Protein AF-A0A517RAY8-F1 (afdb_monomer)

Secondary structure (DSSP, 8-state):
-HHHHHHHHHHHHHIIIIIHHHHHHHHHHHHHHTT--TTSHHHHHHHSSS--HHHHHHHHHHHHHHHHHHHH--

Mean predicted aligned error: 7.0 Å

Organism: NCBI:txid2527973

Solvent-accessible surface area (backbone atoms only — not comparable to full-atom values): 4332 Å² total; per-residue (Å²): 110,77,65,58,59,51,52,44,56,47,50,47,54,46,30,70,73,71,51,34,85,83,45,38,68,61,52,53,55,44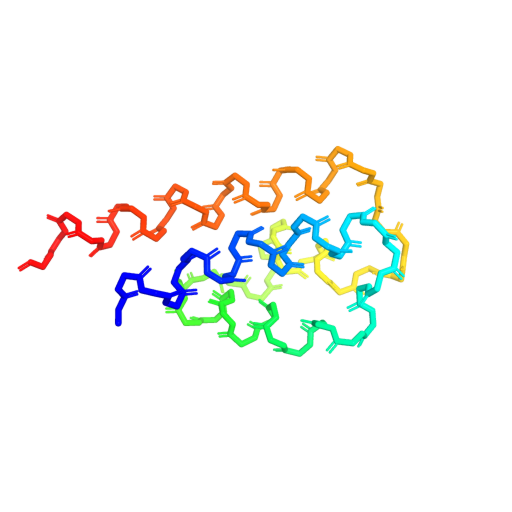,38,50,73,73,67,48,52,78,84,32,71,52,45,49,48,67,68,42,94,80,58,52,72,68,56,50,53,48,38,47,48,54,52,50,52,53,55,50,54,59,62,74,76,111

Foldseek 3Di:
DVVLLVVVLVLLVVVLVPPLVVCLVVQLVLCVVLVNDCPDLLVVQSPDPDHDSVSSVVNSVVSNVSVVVVVVVD

Radius of gyration: 11.46 Å; Cα contacts (8 Å, |Δi|>4): 51; chains: 1; bounding box: 23×27×30 Å

pLDDT: mean 73.96, std 9.7, range [44.59, 86.56]

Structure (mmCIF, N/CA/C/O backbone):
data_AF-A0A517RAY8-F1
#
_entry.id   AF-A0A517RAY8-F1
#
loop_
_atom_site.group_PDB
_atom_site.id
_atom_site.type_symbol
_atom_site.label_atom_id
_atom_site.label_alt_id
_atom_site.label_comp_id
_atom_site.label_asym_id
_atom_site.label_entity_id
_atom_site.label_seq_id
_atom_site.pdbx_PDB_ins_code
_atom_site.Cartn_x
_atom_site.Cartn_y
_atom_site.Cartn_z
_atom_site.occupancy
_atom_site.B_iso_or_equiv
_atom_site.auth_seq_id
_atom_site.auth_comp_id
_atom_site.auth_asym_id
_atom_site.auth_atom_id
_atom_site.pdbx_PDB_model_num
ATOM 1 N N . MET A 1 1 ? -8.643 -13.682 1.169 1.00 52.62 1 MET A N 1
ATOM 2 C CA . MET A 1 1 ? -7.870 -12.973 2.211 1.00 52.62 1 MET A CA 1
ATOM 3 C C . MET A 1 1 ? -6.357 -13.171 2.127 1.00 52.62 1 MET A C 1
ATOM 5 O O . MET A 1 1 ? -5.711 -12.234 1.691 1.00 52.62 1 MET A O 1
ATOM 9 N N . ASN A 1 2 ? -5.752 -14.332 2.432 1.00 56.53 2 ASN A N 1
ATOM 10 C CA . ASN A 1 2 ? -4.270 -14.450 2.428 1.00 56.53 2 ASN A CA 1
ATOM 11 C C . ASN A 1 2 ? -3.610 -14.266 1.041 1.00 56.53 2 ASN A C 1
ATOM 13 O O . ASN A 1 2 ? -2.525 -13.704 0.926 1.00 56.53 2 ASN A O 1
ATOM 17 N N . HIS A 1 3 ? -4.282 -14.714 -0.024 1.00 60.84 3 HIS A N 1
ATOM 18 C CA . HIS A 1 3 ? -3.766 -14.603 -1.391 1.00 60.84 3 HIS A CA 1
ATOM 19 C C . HIS A 1 3 ? -3.769 -13.148 -1.892 1.00 60.84 3 HIS A C 1
ATOM 21 O O . HIS A 1 3 ? -2.846 -12.746 -2.584 1.00 60.84 3 HIS A O 1
ATOM 27 N N . GLU A 1 4 ? -4.753 -12.336 -1.490 1.00 65.56 4 GLU A N 1
ATOM 28 C CA . GLU A 1 4 ? -4.903 -10.949 -1.954 1.00 65.56 4 GLU A CA 1
ATOM 29 C C . GLU A 1 4 ? -3.819 -10.032 -1.388 1.00 65.56 4 GLU A C 1
ATOM 31 O O . GLU A 1 4 ? -3.238 -9.261 -2.140 1.00 65.56 4 GLU A O 1
ATOM 36 N N . VAL A 1 5 ? -3.480 -10.158 -0.100 1.00 64.00 5 VAL A N 1
ATOM 37 C CA . VAL A 1 5 ? -2.397 -9.373 0.524 1.00 64.00 5 VAL A CA 1
ATOM 38 C C . VAL A 1 5 ? -1.033 -9.749 -0.065 1.00 64.00 5 VAL A C 1
ATOM 40 O O . VAL A 1 5 ? -0.207 -8.876 -0.332 1.00 64.00 5 VAL A O 1
ATOM 43 N N . TYR A 1 6 ? -0.804 -11.037 -0.334 1.00 65.81 6 TYR A N 1
ATOM 44 C CA . TYR A 1 6 ? 0.429 -11.504 -0.973 1.00 65.81 6 TYR A CA 1
ATOM 45 C C . TYR A 1 6 ? 0.570 -10.989 -2.403 1.00 65.81 6 TYR A C 1
ATOM 47 O O . TYR A 1 6 ? 1.591 -10.398 -2.749 1.00 65.81 6 TYR A O 1
ATOM 55 N N . GLN A 1 7 ? -0.475 -11.161 -3.212 1.00 69.00 7 GLN A N 1
ATOM 56 C CA . GLN A 1 7 ? -0.504 -10.717 -4.606 1.00 69.00 7 GLN A CA 1
ATOM 57 C C . GLN A 1 7 ? -0.312 -9.204 -4.724 1.00 69.00 7 GLN A C 1
ATOM 59 O O . GLN A 1 7 ? 0.204 -8.701 -5.712 1.00 69.00 7 GLN A O 1
ATOM 64 N N . LEU A 1 8 ? -0.650 -8.486 -3.665 1.00 65.88 8 LEU A N 1
ATOM 65 C CA . LEU A 1 8 ? -0.546 -7.051 -3.560 1.00 65.88 8 LEU A CA 1
ATOM 66 C C . LEU A 1 8 ? 0.846 -6.550 -3.146 1.00 65.88 8 LEU A C 1
ATOM 68 O O . LEU A 1 8 ? 1.330 -5.567 -3.708 1.00 65.88 8 LEU A O 1
ATOM 72 N N . VAL A 1 9 ? 1.534 -7.243 -2.234 1.00 65.06 9 VAL A N 1
ATOM 73 C CA . VAL A 1 9 ? 2.977 -7.023 -2.021 1.00 65.06 9 VAL A CA 1
ATOM 74 C C . VAL A 1 9 ? 3.733 -7.302 -3.322 1.00 65.06 9 VAL A C 1
ATOM 76 O O . VAL A 1 9 ? 4.631 -6.543 -3.689 1.00 65.06 9 VAL A O 1
ATOM 79 N N . THR A 1 10 ? 3.330 -8.337 -4.063 1.00 69.75 10 THR A N 1
ATOM 80 C CA . THR A 1 10 ? 3.884 -8.643 -5.386 1.00 69.75 10 THR A CA 1
ATOM 81 C C . THR A 1 10 ? 3.593 -7.533 -6.404 1.00 69.75 10 THR A C 1
ATOM 83 O O . THR A 1 10 ? 4.536 -7.052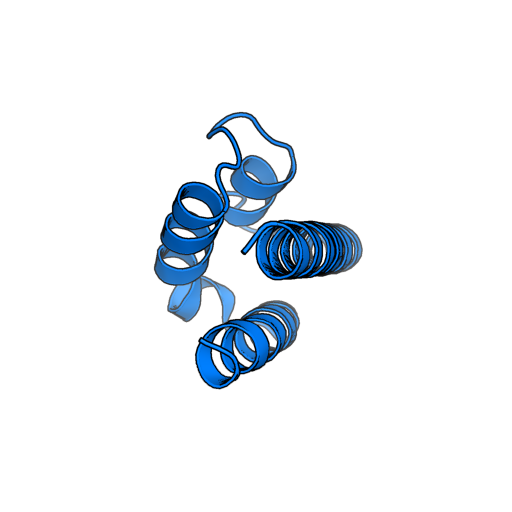 -7.029 1.00 69.75 10 THR A O 1
ATOM 86 N N . ASP A 1 11 ? 2.351 -7.046 -6.514 1.00 71.25 11 ASP A N 1
ATOM 87 C CA . ASP A 1 11 ? 1.975 -5.935 -7.408 1.00 71.25 11 ASP A CA 1
ATOM 88 C C . ASP A 1 11 ? 2.754 -4.641 -7.066 1.00 71.25 11 ASP A C 1
ATOM 90 O O . ASP A 1 11 ? 3.161 -3.896 -7.961 1.00 71.25 11 ASP A O 1
ATOM 94 N N . LEU A 1 12 ? 3.032 -4.377 -5.781 1.00 69.44 12 LEU A N 1
ATOM 95 C CA . LEU A 1 12 ? 3.851 -3.242 -5.319 1.00 69.44 12 LEU A CA 1
ATOM 96 C C . LEU A 1 12 ? 5.332 -3.381 -5.690 1.00 69.44 12 LEU A C 1
ATOM 98 O O . LEU A 1 12 ? 5.967 -2.402 -6.097 1.00 69.44 12 LEU A O 1
ATOM 102 N N . LEU A 1 13 ? 5.887 -4.589 -5.580 1.00 65.56 13 LEU A N 1
ATOM 103 C CA . LEU A 1 13 ? 7.248 -4.890 -6.023 1.00 65.56 13 LEU A CA 1
ATOM 104 C C . LEU A 1 13 ? 7.367 -4.799 -7.555 1.00 65.56 13 LEU A C 1
ATOM 106 O O . LEU A 1 13 ? 8.333 -4.218 -8.051 1.00 65.56 13 LEU A O 1
ATOM 110 N N . GLU A 1 14 ? 6.365 -5.267 -8.308 1.00 67.56 14 GLU A N 1
ATOM 111 C CA . GLU A 1 14 ? 6.303 -5.108 -9.769 1.00 67.56 14 GLU A CA 1
ATOM 112 C C . GLU A 1 14 ? 6.128 -3.643 -10.199 1.00 67.56 14 GLU A C 1
ATOM 114 O O . GLU A 1 14 ? 6.713 -3.204 -11.195 1.00 67.56 14 GLU A O 1
ATOM 119 N N . ALA A 1 15 ? 5.358 -2.850 -9.447 1.00 64.75 15 ALA A N 1
ATOM 120 C CA . ALA A 1 15 ? 5.237 -1.411 -9.664 1.00 64.75 15 ALA A CA 1
ATOM 121 C C . ALA A 1 15 ? 6.585 -0.690 -9.481 1.00 64.75 15 ALA A C 1
ATOM 123 O O . ALA A 1 15 ? 6.890 0.232 -10.240 1.00 64.75 15 ALA A O 1
ATOM 124 N N . CYS A 1 16 ? 7.412 -1.154 -8.538 1.00 60.22 16 CYS A N 1
ATOM 125 C CA . CYS A 1 16 ? 8.809 -0.742 -8.361 1.00 60.22 16 CYS A CA 1
ATOM 126 C C . CYS A 1 16 ? 9.675 -1.050 -9.602 1.00 60.22 16 CYS A C 1
ATOM 128 O O . CYS A 1 16 ? 10.611 -0.310 -9.89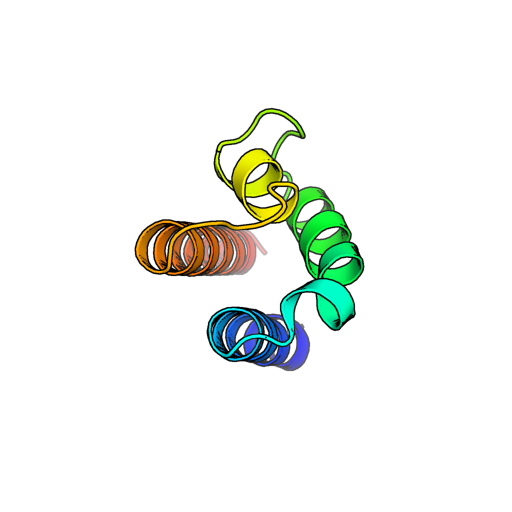7 1.00 60.22 16 CYS A O 1
ATOM 130 N N . GLY A 1 17 ? 9.334 -2.105 -10.352 1.00 62.06 17 GLY A N 1
ATOM 131 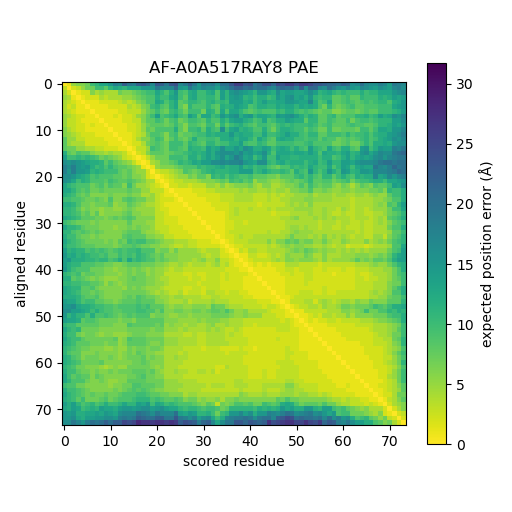C CA . GLY A 1 17 ? 9.976 -2.522 -11.605 1.00 62.06 17 GLY A CA 1
ATOM 132 C C . GLY A 1 17 ? 9.470 -1.823 -12.876 1.00 62.06 17 GLY A C 1
ATOM 133 O O . GLY A 1 17 ? 9.842 -2.228 -13.974 1.00 62.06 17 GLY A O 1
ATOM 134 N N . GLY A 1 18 ? 8.622 -0.790 -12.761 1.00 59.44 18 GLY A N 1
ATOM 135 C CA . GLY A 1 18 ? 8.246 0.085 -13.884 1.00 59.44 18 GLY A CA 1
ATOM 136 C C . GLY A 1 18 ? 6.836 -0.106 -14.457 1.00 59.44 18 GLY A C 1
ATOM 137 O O . GLY A 1 18 ? 6.429 0.660 -15.327 1.00 59.44 18 GLY A O 1
ATOM 138 N N . ARG A 1 19 ? 6.030 -1.057 -13.958 1.00 64.25 19 ARG A N 1
ATOM 139 C CA . ARG A 1 19 ?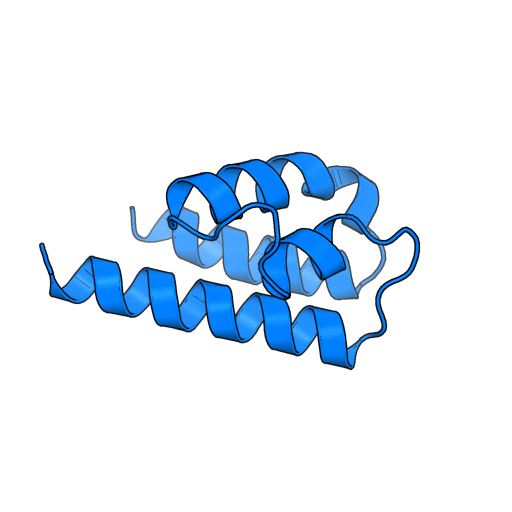 4.647 -1.284 -14.448 1.00 64.25 19 ARG A CA 1
ATOM 140 C C . ARG A 1 19 ? 3.564 -0.559 -13.643 1.00 64.25 19 ARG A C 1
ATOM 142 O O . ARG A 1 19 ? 2.397 -0.939 -13.677 1.00 64.25 19 ARG A O 1
ATOM 149 N N . ARG A 1 20 ? 3.918 0.514 -12.931 1.00 65.38 20 ARG A N 1
ATOM 150 C CA . ARG A 1 20 ? 3.029 1.161 -11.953 1.00 65.38 20 ARG A CA 1
ATOM 151 C C . ARG A 1 20 ? 1.709 1.680 -12.531 1.00 65.38 20 ARG A C 1
ATOM 153 O O . ARG A 1 20 ? 0.684 1.533 -11.878 1.00 65.38 20 ARG A O 1
ATOM 160 N N . ASN A 1 21 ? 1.694 2.239 -13.743 1.00 66.94 21 ASN A N 1
ATOM 161 C CA . ASN A 1 21 ? 0.453 2.750 -14.348 1.00 66.94 21 ASN A CA 1
ATOM 162 C C . ASN A 1 21 ? -0.620 1.665 -14.522 1.00 66.94 21 ASN A C 1
ATOM 164 O O . ASN A 1 21 ? -1.801 1.972 -14.447 1.00 66.94 21 ASN A O 1
ATOM 168 N N . LYS A 1 22 ? -0.213 0.402 -14.690 1.00 69.62 22 LYS A N 1
ATOM 169 C CA . LYS A 1 22 ? -1.127 -0.741 -14.786 1.00 69.62 22 LYS A CA 1
ATOM 170 C C . LYS A 1 22 ? -1.784 -1.082 -13.441 1.00 69.62 22 LYS A C 1
ATOM 172 O O . LYS A 1 22 ? -2.879 -1.630 -13.420 1.00 69.62 22 LYS A O 1
ATOM 177 N N . TYR A 1 23 ? -1.116 -0.767 -12.331 1.00 72.06 23 TYR A N 1
ATOM 178 C CA . TYR A 1 23 ? -1.522 -1.177 -10.984 1.00 72.06 23 TYR A CA 1
ATOM 179 C C . TYR A 1 23 ? -1.972 -0.007 -10.099 1.00 72.06 23 TYR A C 1
ATOM 181 O O . TYR A 1 23 ? -2.399 -0.227 -8.972 1.00 72.06 23 TYR A O 1
ATOM 189 N N . ARG A 1 24 ? -1.910 1.238 -10.587 1.00 73.81 24 ARG A N 1
ATOM 190 C CA . ARG A 1 24 ? -2.223 2.443 -9.805 1.00 73.81 24 ARG A CA 1
ATOM 191 C C . ARG A 1 24 ? -3.620 2.400 -9.180 1.00 73.81 24 ARG A C 1
ATOM 193 O O . ARG A 1 24 ? -3.730 2.664 -7.990 1.00 73.81 24 ARG A O 1
ATOM 200 N N . ASP A 1 25 ? -4.647 2.048 -9.948 1.00 77.19 25 ASP A N 1
ATOM 201 C CA . ASP A 1 25 ? -6.030 2.041 -9.447 1.00 77.19 25 ASP A CA 1
ATOM 202 C C . ASP A 1 25 ? -6.240 0.956 -8.382 1.00 77.19 25 ASP A C 1
ATOM 204 O O . ASP A 1 25 ? -6.925 1.176 -7.388 1.00 77.19 25 ASP A O 1
ATOM 208 N N . ARG A 1 26 ? -5.560 -0.191 -8.531 1.00 75.94 26 ARG A N 1
ATOM 209 C CA . ARG A 1 26 ? -5.531 -1.249 -7.509 1.00 75.94 26 ARG A CA 1
ATOM 210 C C . ARG A 1 26 ? -4.857 -0.786 -6.219 1.00 75.94 26 ARG A C 1
ATOM 212 O O . ARG A 1 26 ? -5.328 -1.125 -5.139 1.00 75.94 26 ARG A O 1
ATOM 219 N N . LEU A 1 27 ? -3.771 -0.018 -6.322 1.00 77.00 27 LEU A N 1
ATOM 220 C CA . LEU A 1 27 ? -3.079 0.533 -5.156 1.00 77.00 27 LEU A CA 1
ATOM 221 C C . LEU A 1 27 ? -3.924 1.580 -4.424 1.00 77.00 27 LEU A C 1
ATOM 223 O O . LEU A 1 27 ? -3.920 1.586 -3.196 1.00 77.00 27 LEU A O 1
ATOM 227 N N . ASP A 1 28 ? -4.643 2.440 -5.153 1.00 78.75 28 ASP A N 1
ATOM 228 C CA . ASP A 1 28 ? -5.520 3.458 -4.553 1.00 78.75 28 ASP A CA 1
ATOM 229 C C . ASP A 1 28 ? -6.712 2.788 -3.842 1.00 78.75 28 ASP A C 1
ATOM 231 O O . ASP A 1 28 ? -6.926 3.029 -2.656 1.00 78.75 28 ASP A O 1
ATOM 235 N N . LEU A 1 29 ? -7.394 1.844 -4.512 1.00 78.81 29 LEU A N 1
ATOM 236 C CA . LEU A 1 29 ? -8.499 1.067 -3.930 1.00 78.81 29 LEU A CA 1
ATOM 237 C C . LEU A 1 29 ? -8.071 0.299 -2.675 1.00 78.81 29 LEU A C 1
ATOM 239 O O . LEU A 1 29 ? -8.810 0.208 -1.693 1.00 78.81 29 LEU A O 1
ATOM 243 N N . LEU A 1 30 ? -6.869 -0.270 -2.685 1.00 76.06 30 LEU A N 1
ATOM 244 C CA . LEU A 1 30 ? -6.345 -0.943 -1.511 1.00 76.06 30 LEU A CA 1
ATOM 245 C C . LEU A 1 30 ? -6.039 0.045 -0.385 1.00 76.06 30 LEU A C 1
ATOM 247 O O . LEU A 1 30 ? -6.358 -0.241 0.767 1.00 76.06 30 LEU A O 1
ATOM 251 N N . ALA A 1 31 ? -5.395 1.173 -0.681 1.00 79.31 31 ALA A N 1
ATOM 252 C CA . ALA A 1 31 ? -5.090 2.156 0.347 1.00 79.31 31 ALA A CA 1
ATOM 253 C C . ALA A 1 31 ? -6.381 2.596 1.061 1.00 79.31 31 ALA A C 1
ATOM 255 O O . ALA A 1 31 ? -6.422 2.609 2.293 1.00 79.31 31 ALA A O 1
ATOM 256 N N . GLU A 1 32 ? -7.461 2.814 0.307 1.00 80.81 32 GLU A N 1
ATOM 257 C CA . GLU A 1 32 ? -8.804 3.039 0.851 1.00 80.81 32 GLU A CA 1
ATOM 258 C C . GLU A 1 32 ? -9.315 1.844 1.666 1.00 80.81 32 GLU A C 1
ATOM 260 O O . GLU A 1 32 ? -9.746 2.015 2.808 1.00 80.81 32 GLU A O 1
ATOM 265 N N . THR A 1 33 ? -9.201 0.623 1.131 1.00 79.31 33 THR A N 1
ATOM 266 C CA . THR A 1 33 ? -9.632 -0.611 1.810 1.00 79.31 33 THR A CA 1
ATOM 267 C C . THR A 1 33 ? -8.929 -0.784 3.146 1.00 79.31 33 THR A C 1
ATOM 269 O O . THR A 1 33 ? -9.586 -1.141 4.114 1.00 79.31 33 THR A O 1
ATOM 272 N N . LEU A 1 34 ? -7.629 -0.481 3.234 1.00 77.56 34 LEU A N 1
ATOM 273 C CA . LEU A 1 34 ? -6.804 -0.498 4.447 1.00 77.56 34 LEU A CA 1
ATOM 274 C C . LEU A 1 34 ? -7.015 0.740 5.344 1.00 77.56 34 LEU A C 1
ATOM 276 O O . LEU A 1 34 ? -6.359 0.885 6.376 1.00 77.56 34 LEU A O 1
ATOM 280 N N . GLY A 1 35 ? -7.926 1.644 4.980 1.00 82.69 35 GLY A N 1
ATOM 281 C CA . GLY A 1 35 ? -8.265 2.838 5.751 1.00 82.69 35 GLY A CA 1
ATOM 282 C C . GLY A 1 35 ? -7.147 3.879 5.789 1.00 82.69 35 GLY A C 1
ATOM 283 O O . GLY A 1 35 ? -6.992 4.583 6.789 1.00 82.69 35 GLY A O 1
ATOM 284 N N . PHE A 1 36 ? -6.277 3.933 4.780 1.00 84.62 36 PHE A N 1
ATOM 285 C CA . PHE A 1 36 ? -5.389 5.079 4.597 1.00 84.62 36 PHE A CA 1
ATOM 286 C C . PHE A 1 36 ? -6.211 6.273 4.112 1.00 84.62 36 PHE A C 1
ATOM 288 O O . PHE A 1 36 ? -6.993 6.163 3.172 1.00 84.62 36 PHE A O 1
ATOM 295 N N . SER A 1 37 ? -6.023 7.431 4.743 1.00 82.44 37 SER A N 1
ATOM 296 C CA . SER A 1 37 ? -6.636 8.665 4.260 1.00 82.44 37 SER A CA 1
ATOM 297 C C . SER A 1 37 ? -6.032 9.077 2.916 1.00 82.44 37 SER A C 1
ATOM 299 O O . SER A 1 37 ? -4.846 8.850 2.655 1.00 82.44 37 SER A O 1
ATOM 301 N N . SER A 1 38 ? -6.826 9.744 2.080 1.00 79.62 38 SER A N 1
ATOM 302 C CA . SER A 1 38 ? -6.390 10.287 0.785 1.00 79.62 38 SER A CA 1
ATOM 303 C C . SER A 1 38 ? -5.172 11.219 0.886 1.00 79.62 38 SER A C 1
ATOM 305 O O . SER A 1 38 ? -4.379 11.288 -0.053 1.00 79.62 38 SER A O 1
ATOM 307 N N . ASP A 1 39 ? -4.986 11.886 2.030 1.00 81.12 39 ASP A N 1
ATOM 308 C CA . ASP A 1 39 ? -3.847 12.774 2.314 1.00 81.12 39 ASP A CA 1
ATOM 309 C C . ASP A 1 39 ? -2.632 12.066 2.937 1.00 81.12 39 ASP A C 1
ATOM 311 O O . ASP A 1 39 ? -1.561 12.665 3.120 1.00 81.12 39 ASP A O 1
ATOM 315 N N . SER A 1 40 ? -2.753 10.773 3.244 1.00 86.38 40 SER A N 1
ATOM 316 C CA . SER A 1 40 ? -1.647 9.983 3.779 1.00 86.38 40 SER A CA 1
ATOM 317 C C . SER A 1 40 ? -0.446 9.998 2.829 1.00 86.38 40 SER A C 1
ATOM 319 O O . SER A 1 40 ? -0.569 10.131 1.606 1.00 86.38 40 SER A O 1
ATOM 321 N N . ALA A 1 41 ? 0.757 9.863 3.391 1.00 85.31 41 ALA A N 1
ATOM 322 C CA . ALA A 1 41 ? 1.972 9.752 2.587 1.00 85.31 41 ALA A CA 1
ATOM 323 C C . ALA A 1 41 ? 1.869 8.594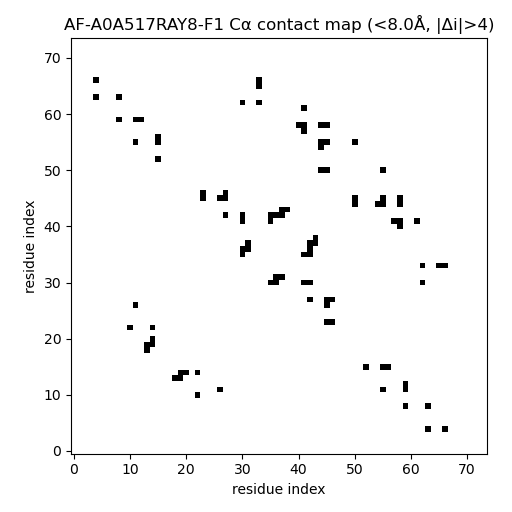 1.578 1.00 85.31 41 ALA A C 1
ATOM 325 O O . ALA A 1 41 ? 2.322 8.733 0.444 1.00 85.31 41 ALA A O 1
ATOM 326 N N . VAL A 1 42 ? 1.193 7.506 1.965 1.00 86.00 42 VAL A N 1
ATOM 327 C CA . VAL A 1 42 ? 0.920 6.342 1.119 1.00 86.00 42 VAL A CA 1
ATOM 328 C C . VAL A 1 42 ? 0.140 6.731 -0.141 1.00 86.00 42 VAL A C 1
ATOM 330 O O . VAL A 1 42 ? 0.661 6.576 -1.248 1.00 86.00 42 VAL A O 1
ATOM 333 N N . CYS A 1 43 ? -1.046 7.328 0.008 1.00 84.31 43 CYS A N 1
ATOM 334 C CA . CYS A 1 43 ? -1.885 7.734 -1.127 1.00 84.31 43 CYS A CA 1
ATOM 335 C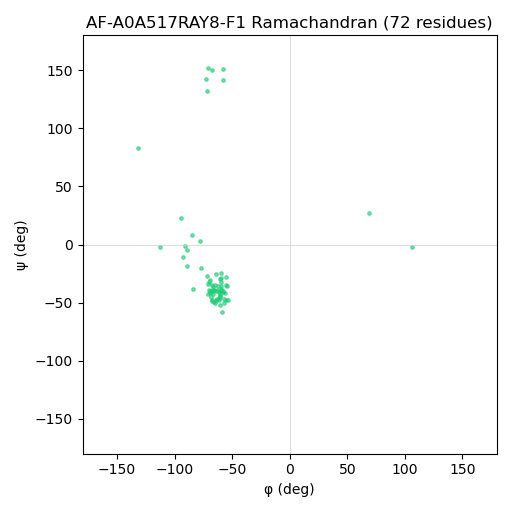 C . CYS A 1 43 ? -1.205 8.804 -1.995 1.00 84.31 43 CYS A C 1
ATOM 337 O O . CYS A 1 43 ? -1.229 8.734 -3.227 1.00 84.31 43 CYS A O 1
ATOM 339 N N . ARG A 1 44 ? -0.505 9.765 -1.376 1.00 86.56 44 ARG A N 1
ATOM 340 C CA . ARG A 1 44 ? 0.256 10.787 -2.115 1.00 86.56 44 ARG A CA 1
ATOM 341 C C . ARG A 1 44 ? 1.347 10.172 -2.990 1.00 86.56 44 ARG A C 1
ATOM 343 O O . ARG A 1 44 ? 1.505 10.580 -4.139 1.00 86.56 44 ARG A O 1
ATOM 350 N N . ILE A 1 45 ? 2.085 9.184 -2.484 1.00 85.81 45 ILE A N 1
ATOM 351 C CA . ILE A 1 45 ? 3.132 8.492 -3.247 1.00 85.81 45 ILE A CA 1
ATOM 352 C C . ILE A 1 45 ? 2.519 7.635 -4.364 1.00 85.81 45 ILE A C 1
ATOM 354 O O . ILE A 1 45 ? 3.020 7.673 -5.488 1.00 85.81 45 ILE A O 1
ATOM 358 N N . ILE A 1 46 ? 1.412 6.931 -4.099 1.00 81.81 46 ILE A N 1
ATOM 359 C CA . ILE A 1 46 ? 0.679 6.143 -5.107 1.00 81.81 46 ILE A CA 1
ATOM 360 C C . ILE A 1 46 ? 0.191 7.020 -6.264 1.00 81.81 46 ILE A C 1
ATOM 362 O O . ILE A 1 46 ? 0.153 6.548 -7.399 1.00 81.81 46 ILE A O 1
ATOM 366 N N . ARG A 1 47 ? -0.140 8.293 -6.018 1.00 82.81 47 ARG A N 1
ATOM 367 C CA . ARG A 1 47 ? -0.662 9.227 -7.032 1.00 82.81 47 ARG A CA 1
ATOM 368 C C . ARG A 1 47 ? 0.415 10.021 -7.785 1.00 82.81 47 ARG A C 1
ATOM 370 O O . ARG A 1 47 ? 0.138 10.512 -8.878 1.00 82.81 47 ARG A O 1
ATOM 377 N N . LYS A 1 48 ? 1.649 10.125 -7.272 1.00 82.19 48 LYS A N 1
ATOM 378 C CA . LYS A 1 48 ? 2.768 10.826 -7.952 1.00 82.19 48 LYS A CA 1
ATOM 379 C C . LYS A 1 48 ? 3.054 10.239 -9.329 1.00 82.19 48 LYS A C 1
ATOM 381 O O . LYS A 1 48 ? 3.076 9.033 -9.453 1.00 82.19 48 LYS A O 1
ATOM 386 N N . ARG A 1 49 ? 3.378 11.016 -10.365 1.00 74.56 49 ARG A N 1
ATOM 387 C CA . ARG A 1 49 ? 3.767 10.417 -11.664 1.00 74.56 49 ARG A CA 1
ATOM 388 C C . ARG A 1 49 ? 5.020 9.536 -11.559 1.00 74.56 49 ARG A C 1
ATOM 390 O O . ARG A 1 49 ? 4.967 8.395 -12.001 1.00 74.56 49 ARG A O 1
ATOM 397 N N . GLU A 1 50 ? 6.058 10.002 -10.866 1.00 75.88 50 GLU A N 1
ATOM 398 C CA . GLU A 1 50 ? 7.343 9.297 -10.707 1.00 75.88 50 GLU A CA 1
ATOM 399 C C . GLU A 1 50 ? 7.798 9.277 -9.232 1.00 75.88 50 GLU A C 1
ATOM 401 O O . GLU A 1 50 ? 8.546 10.149 -8.787 1.00 75.88 50 GLU A O 1
ATOM 406 N N . PRO A 1 51 ? 7.300 8.335 -8.412 1.00 76.31 51 PRO A N 1
ATOM 407 C CA . PRO A 1 51 ? 7.766 8.139 -7.048 1.00 76.31 51 PRO A CA 1
ATOM 408 C C . PRO A 1 51 ? 9.154 7.499 -7.046 1.00 76.31 51 PRO A C 1
ATOM 410 O O . PRO A 1 51 ? 9.455 6.608 -7.840 1.00 76.31 51 PRO A O 1
ATOM 413 N N . LEU A 1 52 ? 9.998 7.931 -6.114 1.00 83.25 52 LEU A N 1
ATOM 414 C CA . LEU A 1 52 ? 11.349 7.394 -5.982 1.00 83.25 52 LEU A CA 1
ATOM 415 C C . LEU A 1 52 ? 11.306 5.952 -5.440 1.00 83.25 52 LEU A C 1
ATOM 417 O O . LEU A 1 52 ? 10.410 5.625 -4.656 1.00 83.25 52 LEU A O 1
ATOM 421 N N . PRO A 1 53 ? 12.292 5.090 -5.754 1.00 78.06 53 PRO A N 1
ATOM 422 C CA . PRO A 1 53 ? 12.281 3.688 -5.324 1.00 78.06 53 PRO A CA 1
ATOM 423 C C . PRO A 1 53 ? 12.126 3.497 -3.808 1.00 78.06 53 PRO A C 1
ATOM 425 O O . PRO A 1 53 ? 11.445 2.580 -3.357 1.00 78.06 53 PRO A O 1
ATOM 428 N N . HIS A 1 54 ? 12.713 4.381 -2.995 1.00 82.19 54 HIS A N 1
ATOM 429 C CA . HIS A 1 54 ? 12.557 4.335 -1.538 1.00 82.19 54 HIS A CA 1
ATOM 430 C C . HIS A 1 54 ? 11.135 4.698 -1.077 1.00 82.19 54 HIS A C 1
ATOM 432 O O . HIS A 1 54 ? 10.670 4.165 -0.075 1.00 82.19 54 HIS A O 1
ATOM 438 N N . GLN A 1 55 ? 10.424 5.559 -1.814 1.00 84.12 55 GLN A N 1
ATOM 439 C CA . GLN A 1 55 ? 9.030 5.914 -1.530 1.00 84.12 55 GLN A CA 1
ATOM 440 C C . GLN A 1 55 ? 8.105 4.732 -1.817 1.00 84.12 55 GLN A C 1
ATOM 442 O O . GLN A 1 55 ? 7.194 4.472 -1.040 1.00 84.12 55 GLN A O 1
ATOM 447 N N . ILE A 1 56 ? 8.370 3.976 -2.887 1.00 77.56 56 ILE A N 1
ATOM 448 C CA . ILE A 1 56 ? 7.612 2.756 -3.190 1.00 77.56 56 ILE A CA 1
ATOM 449 C C . ILE A 1 56 ? 7.863 1.685 -2.120 1.00 77.56 56 ILE A C 1
ATOM 451 O O . ILE A 1 56 ? 6.912 1.074 -1.642 1.00 77.56 56 ILE A O 1
ATOM 455 N N . ARG A 1 57 ? 9.115 1.501 -1.671 1.00 79.31 57 ARG A N 1
ATOM 456 C CA . ARG A 1 57 ? 9.419 0.593 -0.545 1.00 79.31 57 ARG A CA 1
ATOM 457 C C . ARG A 1 57 ? 8.712 1.009 0.742 1.00 79.31 57 ARG A C 1
ATOM 459 O O . ARG A 1 57 ? 8.218 0.147 1.458 1.00 79.31 57 ARG A O 1
ATOM 466 N N . TYR A 1 58 ? 8.659 2.310 1.025 1.00 85.75 58 TYR A N 1
ATOM 467 C CA . TYR A 1 58 ? 7.910 2.842 2.160 1.00 85.75 58 TYR A CA 1
ATOM 468 C C . TYR A 1 58 ? 6.418 2.501 2.045 1.00 85.75 58 TYR A C 1
ATOM 470 O O . TYR A 1 58 ? 5.879 1.880 2.952 1.00 85.75 58 TYR A O 1
ATOM 478 N N . VAL A 1 59 ? 5.782 2.802 0.907 1.00 83.50 59 VAL A N 1
ATOM 479 C CA . VAL A 1 59 ? 4.376 2.448 0.639 1.00 83.50 59 VAL A CA 1
ATOM 480 C C . VAL A 1 59 ? 4.126 0.957 0.842 1.00 83.50 59 VAL A C 1
ATOM 482 O O . VAL A 1 59 ? 3.182 0.587 1.534 1.00 83.50 59 VAL A O 1
ATOM 485 N N . ALA A 1 60 ? 4.987 0.109 0.276 1.00 78.69 60 ALA A N 1
ATOM 486 C CA . ALA A 1 60 ? 4.858 -1.336 0.395 1.00 78.69 60 ALA A CA 1
ATOM 487 C C . ALA A 1 60 ? 4.944 -1.814 1.845 1.00 78.69 60 ALA A C 1
ATOM 489 O O . ALA A 1 60 ? 4.162 -2.666 2.259 1.00 78.69 60 ALA A O 1
ATOM 490 N N . ARG A 1 61 ? 5.853 -1.227 2.629 1.00 82.81 61 ARG A N 1
ATOM 491 C CA . ARG A 1 61 ? 5.996 -1.532 4.050 1.00 82.81 61 ARG A CA 1
ATOM 492 C C . ARG A 1 61 ? 4.773 -1.098 4.852 1.00 82.81 61 ARG A C 1
ATOM 494 O O . ARG A 1 61 ? 4.257 -1.907 5.604 1.00 82.81 61 ARG A O 1
ATOM 501 N N . GLU A 1 62 ? 4.301 0.134 4.683 1.00 86.31 62 GLU A N 1
ATOM 502 C CA . GLU A 1 62 ? 3.143 0.651 5.429 1.00 86.31 62 GLU A CA 1
ATOM 503 C C . GLU A 1 62 ? 1.884 -0.170 5.156 1.00 86.31 62 GLU A C 1
ATOM 505 O O . GLU A 1 62 ? 1.150 -0.528 6.075 1.00 86.31 62 GLU A O 1
ATOM 510 N N . ILE A 1 63 ? 1.656 -0.498 3.885 1.00 80.50 63 ILE A N 1
ATOM 511 C CA . ILE A 1 63 ? 0.545 -1.340 3.455 1.00 80.50 63 ILE A CA 1
ATOM 512 C C . ILE A 1 63 ? 0.646 -2.736 4.077 1.00 80.50 63 ILE A C 1
ATOM 514 O O . ILE A 1 63 ? -0.347 -3.224 4.611 1.00 80.50 63 ILE A O 1
ATOM 518 N N . ALA A 1 64 ? 1.830 -3.356 4.049 1.00 77.31 64 ALA A N 1
ATOM 519 C CA . ALA A 1 64 ? 2.043 -4.670 4.646 1.00 77.31 64 ALA A CA 1
ATOM 520 C C . ALA A 1 64 ? 1.820 -4.647 6.165 1.00 77.31 64 ALA A C 1
ATOM 522 O O . ALA A 1 64 ? 1.083 -5.485 6.675 1.00 77.31 64 ALA A O 1
ATOM 523 N N . THR A 1 65 ? 2.381 -3.664 6.876 1.00 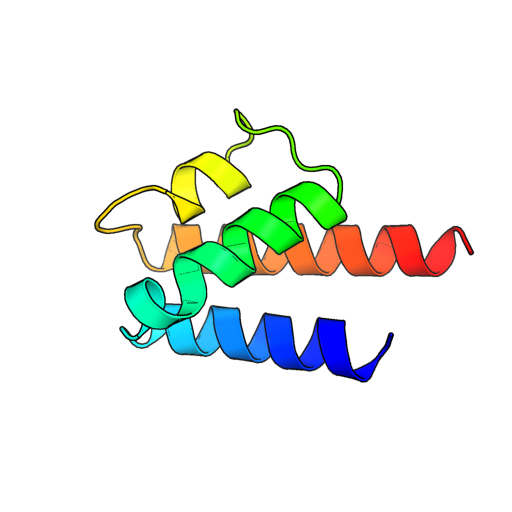82.81 65 THR A N 1
ATOM 524 C CA . THR A 1 65 ? 2.184 -3.494 8.324 1.00 82.81 65 THR A CA 1
ATOM 525 C C . THR A 1 65 ? 0.703 -3.359 8.659 1.00 82.81 65 THR A C 1
ATOM 527 O O . THR A 1 65 ? 0.190 -4.097 9.490 1.00 82.81 65 THR A O 1
ATOM 530 N N . LYS A 1 66 ? -0.019 -2.475 7.962 1.00 80.56 66 LYS A N 1
ATOM 531 C CA . LYS A 1 66 ? -1.433 -2.219 8.256 1.00 80.56 66 LYS A CA 1
ATOM 532 C C . LYS A 1 66 ? -2.346 -3.388 7.880 1.00 80.56 66 LYS A C 1
ATOM 534 O O . LYS A 1 66 ? -3.360 -3.612 8.535 1.00 80.56 66 LYS A O 1
ATOM 539 N N . ALA A 1 67 ? -1.996 -4.133 6.830 1.00 76.00 67 ALA A N 1
ATOM 540 C CA . ALA A 1 67 ? -2.690 -5.364 6.468 1.00 76.00 67 ALA A CA 1
ATOM 541 C C . ALA A 1 67 ? -2.490 -6.457 7.527 1.00 76.00 67 ALA A C 1
ATOM 543 O O . ALA A 1 67 ? -3.441 -7.167 7.838 1.00 76.00 67 ALA A O 1
ATOM 544 N N . VAL A 1 68 ? -1.283 -6.567 8.094 1.00 74.81 68 VAL A N 1
ATOM 545 C CA . VAL A 1 68 ? -0.982 -7.495 9.192 1.00 74.81 68 VAL A CA 1
ATOM 546 C C . VAL A 1 68 ? -1.715 -7.087 10.471 1.00 74.81 68 VAL A C 1
ATOM 548 O O . VAL A 1 68 ? -2.384 -7.935 11.050 1.00 74.81 68 VAL A O 1
ATOM 551 N N . ASP A 1 69 ? -1.678 -5.812 10.869 1.00 75.44 69 ASP A N 1
ATOM 552 C CA . ASP A 1 69 ? -2.379 -5.321 12.069 1.00 75.44 69 ASP A CA 1
ATOM 553 C C . ASP A 1 69 ? -3.884 -5.616 12.005 1.00 75.44 69 ASP A C 1
ATOM 555 O O . ASP A 1 69 ? -4.444 -6.204 12.927 1.00 75.44 69 ASP A O 1
ATOM 559 N N . ARG A 1 70 ? -4.533 -5.326 10.869 1.00 67.50 70 ARG A N 1
ATOM 560 C CA . ARG A 1 70 ? -5.952 -5.669 10.669 1.00 67.50 70 ARG A CA 1
ATOM 561 C C . ARG A 1 70 ? -6.245 -7.164 10.670 1.00 67.50 70 ARG A C 1
ATOM 563 O O . ARG A 1 70 ? -7.374 -7.557 10.937 1.00 67.50 70 ARG A O 1
ATOM 570 N N . HIS A 1 71 ? -5.260 -7.987 10.333 1.00 62.00 71 HIS A N 1
ATOM 571 C CA . HIS A 1 71 ? -5.383 -9.439 10.373 1.00 62.00 71 HIS A CA 1
ATOM 572 C C . HIS A 1 71 ? -5.294 -10.010 11.793 1.00 62.00 71 HIS A C 1
ATOM 574 O O . HIS A 1 71 ? -5.745 -11.132 11.993 1.00 62.00 71 HIS A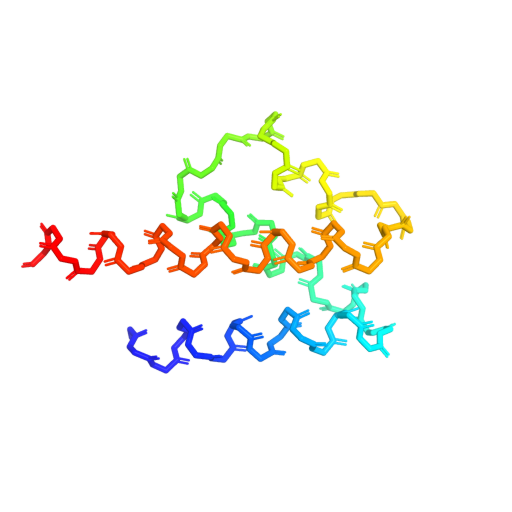 O 1
ATOM 580 N N . PHE A 1 72 ? -4.734 -9.267 12.753 1.00 53.97 72 PHE A N 1
ATOM 581 C CA . PHE A 1 72 ? -4.693 -9.643 14.170 1.00 53.97 72 PHE A CA 1
ATOM 582 C C . PHE A 1 72 ? -5.876 -9.088 14.986 1.00 53.97 72 PHE A C 1
ATOM 584 O O . PHE A 1 72 ? -6.061 -9.499 16.128 1.00 53.97 72 PHE A O 1
ATOM 591 N N . GLU A 1 73 ? -6.678 -8.180 14.419 1.00 49.75 73 GLU A N 1
ATOM 592 C CA . GLU A 1 73 ? -7.904 -7.641 15.038 1.00 49.75 73 GLU A CA 1
ATOM 593 C C . GLU A 1 73 ? -9.192 -8.434 14.700 1.00 49.75 73 GLU A C 1
ATOM 595 O O . GLU A 1 73 ? -10.261 -8.083 15.202 1.00 49.75 73 GLU A O 1
ATOM 600 N N . LEU A 1 74 ? -9.114 -9.491 13.876 1.00 44.59 74 LEU A N 1
ATOM 601 C CA . LEU A 1 74 ? -10.227 -10.383 13.489 1.00 44.59 74 LEU A CA 1
ATOM 602 C C . LEU A 1 74 ? -10.023 -11.804 14.024 1.00 44.59 74 LEU A C 1
ATOM 604 O O . LEU A 1 74 ? -11.040 -12.423 14.411 1.00 44.59 74 LEU A O 1
#

Sequence (74 aa):
MNHEVYQLVTDLLEACGGRRNKYRDRLDLLAETLGFSSDSAVCRIIRKREPLPHQIRYVAREIATKAVDRHFEL